Protein AF-K9VT33-F1 (afdb_monomer_lite)

Radius of gyration: 15.7 Å; chains: 1; bounding box: 42×28×37 Å

pLDDT: mean 79.38, std 15.89, range [35.44, 96.5]

Secondary structure (DSSP, 8-state):
-----TT-EEEEEEESS-TTSS-EEEEEEHHHHHHHHHHHHHHHHHTT----HHHHHHHHHHHHHHHHHHH-HHHHHHHHHHH--

Structure (mmCIF, N/CA/C/O backbone):
data_AF-K9VT33-F1
#
_entry.id   AF-K9VT33-F1
#
loop_
_atom_site.group_PDB
_atom_site.id
_atom_site.type_symbol
_atom_site.label_atom_id
_atom_site.label_alt_id
_atom_site.label_comp_id
_atom_site.label_asym_id
_atom_site.label_entity_id
_atom_site.label_seq_id
_atom_site.pdbx_PDB_ins_code
_atom_site.Cartn_x
_atom_site.Cartn_y
_atom_site.Cartn_z
_atom_site.occupancy
_atom_site.B_iso_or_equiv
_atom_site.auth_seq_id
_atom_site.auth_comp_id
_atom_site.auth_asym_id
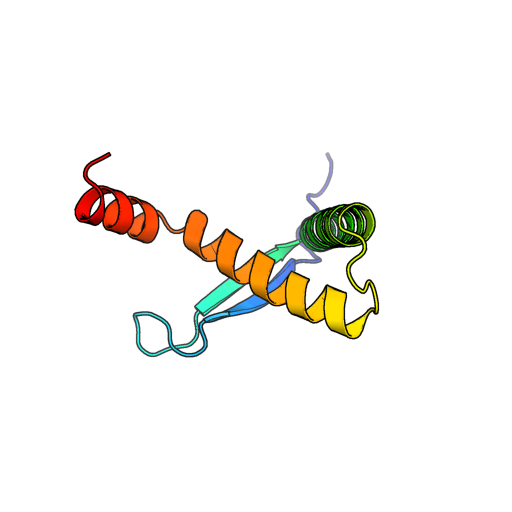_atom_site.auth_atom_id
_atom_site.pdbx_PDB_model_num
ATOM 1 N N . MET A 1 1 ? 23.403 18.883 12.568 1.00 35.44 1 MET A N 1
ATOM 2 C CA . MET A 1 1 ? 23.622 18.050 11.364 1.00 35.44 1 MET A CA 1
ATOM 3 C C . MET A 1 1 ? 22.806 16.775 11.540 1.00 35.44 1 MET A C 1
ATOM 5 O O . MET A 1 1 ? 23.262 15.857 12.209 1.00 35.44 1 MET A O 1
ATOM 9 N N . ALA A 1 2 ? 21.550 16.768 11.086 1.00 38.06 2 ALA A N 1
ATOM 10 C CA . ALA A 1 2 ? 20.682 15.599 11.217 1.00 38.06 2 ALA A CA 1
ATOM 11 C C . ALA A 1 2 ? 21.114 14.553 10.182 1.00 38.06 2 ALA A C 1
ATOM 13 O O . ALA A 1 2 ? 21.045 14.806 8.980 1.00 38.06 2 ALA A O 1
ATOM 14 N N . LYS A 1 3 ? 21.628 13.411 10.654 1.00 39.12 3 LYS A N 1
ATOM 15 C CA . LYS A 1 3 ? 21.841 12.223 9.824 1.00 39.12 3 LYS A CA 1
ATOM 16 C C . LYS A 1 3 ? 20.469 11.792 9.312 1.00 39.12 3 LYS A C 1
ATOM 18 O O . LYS A 1 3 ? 19.592 11.491 10.115 1.00 39.12 3 LYS A O 1
ATOM 23 N N . GLY A 1 4 ? 20.285 11.864 7.997 1.00 44.53 4 GLY A N 1
ATOM 24 C CA . GLY A 1 4 ? 19.051 11.471 7.334 1.00 44.53 4 GLY A CA 1
ATOM 25 C C . GLY A 1 4 ? 18.692 10.025 7.659 1.00 44.53 4 GLY A C 1
ATOM 26 O O . GLY A 1 4 ? 19.568 9.176 7.806 1.00 44.53 4 GLY A O 1
ATOM 27 N N . ASP A 1 5 ? 17.394 9.788 7.772 1.00 52.19 5 ASP A N 1
ATOM 28 C CA . ASP A 1 5 ? 16.725 8.551 8.17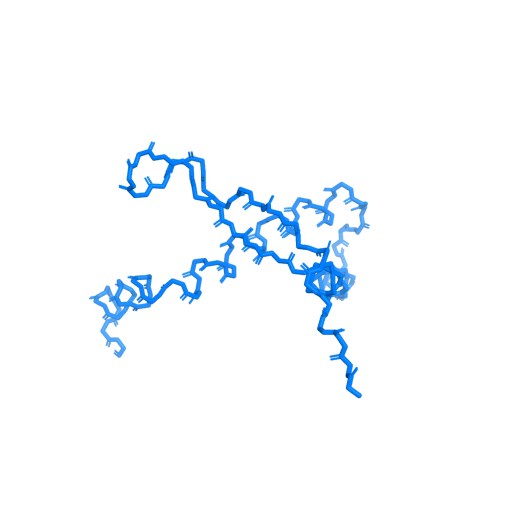3 1.00 52.19 5 ASP A CA 1
ATOM 29 C C . ASP A 1 5 ? 16.843 7.449 7.092 1.00 52.19 5 ASP A C 1
ATOM 31 O O . ASP A 1 5 ? 15.866 6.910 6.575 1.00 52.19 5 ASP A O 1
ATOM 35 N N . SER A 1 6 ? 18.070 7.157 6.652 1.00 51.84 6 SER A N 1
ATOM 36 C CA . SER A 1 6 ? 18.377 6.272 5.521 1.00 51.84 6 SER A CA 1
ATOM 37 C C . SER A 1 6 ? 18.259 4.781 5.845 1.00 51.84 6 SER A C 1
ATOM 39 O O . SER A 1 6 ? 18.550 3.955 4.984 1.00 51.84 6 SER A O 1
ATOM 41 N N . HIS A 1 7 ? 17.865 4.416 7.069 1.00 55.62 7 HIS A N 1
ATOM 42 C CA . HIS A 1 7 ? 18.017 3.051 7.580 1.00 55.62 7 HIS A CA 1
ATOM 43 C C . HIS A 1 7 ? 16.731 2.221 7.672 1.00 55.62 7 HIS A C 1
ATOM 45 O O . HIS A 1 7 ? 16.836 1.044 8.001 1.00 55.62 7 HIS A O 1
ATOM 51 N N . ASN A 1 8 ? 15.548 2.751 7.334 1.00 73.75 8 ASN A N 1
ATOM 52 C CA . ASN A 1 8 ? 14.306 1.965 7.410 1.00 73.75 8 ASN A CA 1
ATOM 53 C C . ASN A 1 8 ? 13.426 2.107 6.160 1.00 73.75 8 ASN A C 1
ATOM 55 O O . ASN A 1 8 ? 12.293 2.598 6.200 1.00 73.75 8 ASN A O 1
ATOM 59 N N . ARG A 1 9 ? 13.995 1.723 5.013 1.00 80.19 9 ARG A N 1
ATOM 60 C CA . ARG A 1 9 ? 13.252 1.574 3.760 1.00 80.19 9 ARG A CA 1
ATOM 61 C C . ARG A 1 9 ? 12.775 0.137 3.604 1.00 80.19 9 ARG A C 1
ATOM 63 O O . ARG A 1 9 ? 13.576 -0.792 3.634 1.00 80.19 9 ARG A O 1
ATOM 70 N N . VAL A 1 10 ? 11.477 -0.028 3.393 1.00 83.12 10 VAL A N 1
ATOM 71 C CA . VAL A 1 10 ? 10.837 -1.303 3.084 1.00 83.12 10 VAL A CA 1
ATOM 72 C C . VAL A 1 10 ? 10.718 -1.422 1.569 1.00 83.12 10 VAL A C 1
ATOM 74 O O . VAL A 1 10 ? 10.219 -0.519 0.891 1.00 83.12 10 VAL A O 1
ATOM 77 N N . ARG A 1 11 ? 11.196 -2.546 1.030 1.00 84.44 11 ARG A N 1
ATOM 78 C CA . ARG A 1 11 ? 11.096 -2.871 -0.393 1.00 84.44 11 ARG A CA 1
ATOM 79 C C . ARG A 1 11 ? 9.839 -3.697 -0.633 1.00 84.44 11 ARG A C 1
ATOM 81 O O . ARG A 1 11 ? 9.727 -4.815 -0.141 1.00 84.44 11 ARG A O 1
ATOM 88 N N . ILE A 1 12 ? 8.920 -3.155 -1.420 1.00 83.00 12 ILE A N 1
ATOM 89 C CA . ILE A 1 12 ? 7.615 -3.758 -1.692 1.00 83.00 12 ILE A CA 1
ATOM 90 C C . ILE A 1 12 ? 7.563 -4.157 -3.160 1.00 83.00 12 ILE A C 1
ATOM 92 O O . ILE A 1 12 ? 7.908 -3.366 -4.038 1.00 83.00 12 ILE A O 1
ATOM 96 N N . LYS A 1 13 ? 7.148 -5.396 -3.433 1.00 86.25 13 LYS A N 1
ATOM 97 C CA . LYS A 1 13 ? 6.872 -5.861 -4.795 1.00 86.25 13 LYS A CA 1
ATOM 98 C C . LYS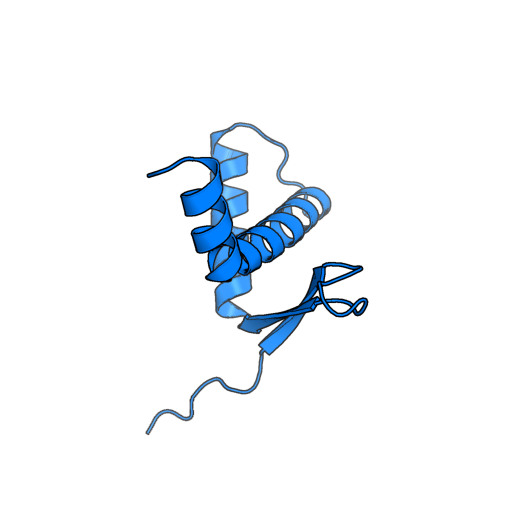 A 1 13 ? 5.561 -5.230 -5.261 1.00 86.25 13 LYS A C 1
ATOM 100 O O . LYS A 1 13 ? 4.532 -5.438 -4.629 1.00 86.25 13 LYS A O 1
ATOM 105 N N . VAL A 1 14 ? 5.617 -4.455 -6.336 1.00 83.44 14 VAL A N 1
ATOM 106 C CA . VAL A 1 14 ? 4.470 -3.700 -6.872 1.00 83.44 14 VAL A CA 1
ATOM 107 C C . VAL A 1 14 ? 3.909 -4.321 -8.148 1.00 83.44 14 VAL A C 1
ATOM 109 O O . VAL A 1 14 ? 2.728 -4.151 -8.431 1.00 83.44 14 VAL A O 1
ATOM 112 N N . VAL A 1 15 ? 4.725 -5.082 -8.887 1.00 78.94 15 VAL A N 1
ATOM 113 C CA . VAL A 1 15 ? 4.300 -5.843 -10.069 1.00 78.94 15 VAL A CA 1
ATOM 114 C C . VAL A 1 15 ? 4.972 -7.211 -10.049 1.00 78.94 15 VAL A C 1
ATOM 116 O O . VAL A 1 15 ? 6.188 -7.291 -9.885 1.00 78.94 15 VAL A O 1
ATOM 119 N N . ASP A 1 16 ? 4.201 -8.282 -10.236 1.00 77.81 16 ASP A N 1
ATOM 120 C CA . ASP A 1 16 ? 4.737 -9.650 -10.306 1.00 77.81 16 ASP A CA 1
ATOM 121 C C . ASP A 1 16 ? 5.535 -9.909 -11.587 1.00 77.81 16 ASP A C 1
ATOM 123 O O . ASP A 1 16 ? 6.593 -10.529 -11.543 1.00 77.81 16 ASP A O 1
ATOM 127 N N . VAL A 1 17 ? 5.051 -9.396 -12.718 1.00 76.69 17 VAL A N 1
ATOM 128 C CA . VAL A 1 17 ? 5.734 -9.452 -14.014 1.00 76.69 17 VAL A CA 1
ATOM 129 C C . VAL A 1 17 ? 5.774 -8.042 -14.587 1.00 76.69 17 VAL A C 1
ATOM 131 O O . VAL A 1 17 ? 4.815 -7.569 -15.193 1.00 76.69 17 VAL A O 1
ATOM 134 N N . GLY A 1 18 ? 6.875 -7.346 -14.324 1.00 72.50 18 GLY A N 1
ATOM 135 C CA . GLY A 1 18 ? 7.147 -6.014 -14.845 1.00 72.50 18 GLY A CA 1
ATOM 136 C C . GLY A 1 18 ? 7.564 -6.026 -16.313 1.00 72.50 18 GLY A C 1
ATOM 137 O O . GLY A 1 18 ? 7.617 -7.064 -16.977 1.00 72.50 18 GLY A O 1
ATOM 138 N N . ARG A 1 19 ? 7.911 -4.852 -16.841 1.00 69.75 19 ARG A N 1
ATOM 139 C CA . ARG A 1 19 ? 8.154 -4.668 -18.287 1.00 69.75 19 ARG A CA 1
ATOM 140 C C . ARG A 1 19 ? 9.362 -5.419 -18.826 1.00 69.75 19 ARG A C 1
ATOM 142 O O . ARG A 1 19 ? 9.414 -5.725 -20.012 1.00 69.75 19 ARG A O 1
ATOM 149 N N . SER A 1 20 ? 10.333 -5.704 -17.965 1.00 76.81 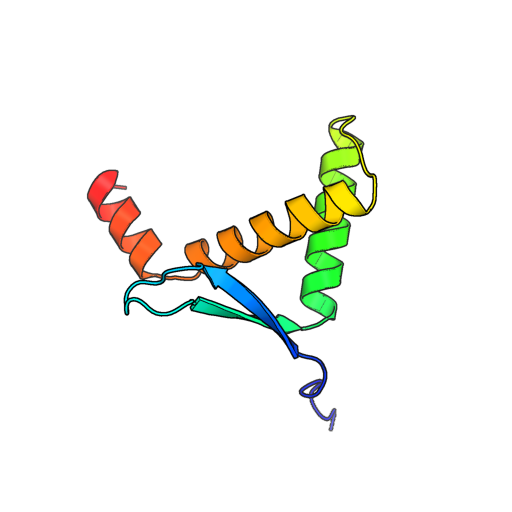20 SER A N 1
ATOM 150 C CA . SER A 1 20 ? 11.518 -6.496 -18.301 1.00 76.81 20 SER A CA 1
ATOM 151 C C . SER A 1 20 ? 11.279 -8.008 -18.207 1.00 76.81 20 SER A C 1
ATOM 153 O O . SER A 1 20 ? 12.229 -8.775 -18.336 1.00 76.81 20 SER A O 1
ATOM 155 N N . GLY A 1 21 ? 10.044 -8.441 -17.922 1.00 79.00 21 GLY A N 1
ATOM 156 C CA . GLY A 1 21 ? 9.723 -9.827 -17.577 1.00 79.00 21 GLY A CA 1
ATOM 157 C C . GLY A 1 21 ? 10.108 -10.208 -16.143 1.00 79.00 21 GLY A C 1
ATOM 158 O O . GLY A 1 21 ? 9.886 -11.346 -15.743 1.00 79.00 21 GLY A O 1
ATOM 159 N N . ASN A 1 22 ? 10.656 -9.269 -15.363 1.00 83.19 22 ASN A N 1
ATOM 160 C CA . ASN A 1 22 ? 11.010 -9.458 -13.957 1.00 83.19 22 ASN A CA 1
ATOM 161 C C . ASN A 1 22 ? 10.063 -8.671 -13.041 1.00 83.19 22 ASN A C 1
ATOM 163 O O . ASN A 1 22 ? 9.528 -7.649 -13.477 1.00 83.19 22 ASN A O 1
ATOM 167 N N . PRO A 1 23 ? 9.886 -9.080 -11.773 1.00 83.62 23 PRO A N 1
ATOM 168 C CA . PRO A 1 23 ? 9.079 -8.325 -10.825 1.00 83.62 23 PRO A CA 1
ATOM 169 C C . PRO A 1 23 ? 9.625 -6.910 -10.602 1.00 83.62 23 PRO A C 1
ATOM 171 O O . PRO A 1 23 ? 10.838 -6.703 -10.488 1.00 83.62 23 PRO A O 1
ATOM 174 N N . GLU A 1 24 ? 8.725 -5.938 -10.490 1.00 85.12 24 GLU A N 1
ATOM 175 C CA . GLU A 1 24 ? 9.068 -4.555 -10.157 1.00 85.12 24 GLU A CA 1
ATOM 176 C C . GLU A 1 24 ? 8.858 -4.300 -8.665 1.00 85.12 24 GLU A C 1
ATOM 178 O O . GLU A 1 24 ? 7.922 -4.806 -8.035 1.00 85.12 24 GLU A O 1
ATOM 183 N N . TYR A 1 25 ? 9.752 -3.494 -8.098 1.00 85.50 25 TYR A N 1
ATOM 184 C CA . TYR A 1 25 ? 9.764 -3.165 -6.681 1.00 85.50 25 TYR A CA 1
ATOM 185 C C . TYR A 1 25 ? 9.815 -1.656 -6.488 1.00 85.50 25 TYR A C 1
ATOM 187 O O . TYR A 1 25 ? 10.482 -0.947 -7.241 1.00 85.50 25 TYR A O 1
ATOM 195 N N . ALA A 1 26 ? 9.165 -1.193 -5.430 1.00 86.19 26 ALA A N 1
ATOM 196 C CA . ALA A 1 26 ? 9.232 0.178 -4.961 1.00 86.19 26 ALA A CA 1
ATOM 197 C C . ALA A 1 26 ? 9.806 0.215 -3.541 1.00 86.19 26 ALA A C 1
ATOM 199 O O . ALA A 1 26 ? 9.566 -0.684 -2.733 1.00 86.19 26 ALA A O 1
ATOM 200 N N . GLU A 1 27 ? 10.570 1.262 -3.246 1.00 89.12 27 GLU A N 1
ATOM 201 C CA . GLU A 1 27 ? 11.089 1.523 -1.907 1.00 89.12 27 GLU A CA 1
ATOM 202 C C . GLU A 1 27 ? 10.260 2.607 -1.232 1.00 89.12 27 GLU A C 1
ATOM 204 O O . GLU A 1 27 ? 10.074 3.694 -1.785 1.00 89.12 27 GLU A O 1
ATOM 209 N N . TYR A 1 28 ? 9.818 2.318 -0.015 1.00 86.44 28 TYR A N 1
ATOM 210 C CA . TYR A 1 28 ? 9.075 3.247 0.823 1.00 86.44 28 TYR A CA 1
ATOM 211 C C . TYR A 1 28 ? 9.743 3.359 2.184 1.00 86.44 28 TYR A C 1
ATOM 213 O O . TYR A 1 28 ? 10.249 2.372 2.713 1.00 86.44 28 TYR A O 1
ATOM 221 N N . THR A 1 29 ? 9.762 4.551 2.770 1.00 89.81 29 THR A N 1
ATOM 222 C CA . THR A 1 29 ? 10.135 4.684 4.184 1.00 89.81 29 THR A CA 1
ATOM 223 C C . THR A 1 29 ? 8.990 4.193 5.066 1.00 89.81 29 THR A C 1
ATOM 225 O O . THR A 1 29 ? 7.826 4.269 4.667 1.00 89.81 29 THR A O 1
ATOM 228 N N . GLN A 1 30 ? 9.294 3.749 6.288 1.00 88.00 30 GLN A N 1
ATOM 229 C CA . GLN A 1 30 ? 8.245 3.399 7.256 1.00 88.00 30 GLN A CA 1
ATOM 230 C C . GLN A 1 30 ? 7.246 4.551 7.444 1.00 88.00 30 GLN A C 1
ATOM 232 O O . GLN A 1 30 ? 6.043 4.329 7.430 1.00 88.00 30 GLN A O 1
ATOM 237 N N . ALA A 1 31 ? 7.734 5.793 7.526 1.00 89.62 31 ALA A N 1
ATOM 238 C CA . ALA A 1 31 ? 6.881 6.973 7.660 1.00 89.62 31 ALA A CA 1
ATOM 239 C C . ALA A 1 31 ? 5.878 7.123 6.500 1.00 89.62 31 ALA A C 1
ATOM 241 O O . ALA A 1 31 ? 4.717 7.437 6.740 1.00 89.62 31 ALA A O 1
ATOM 242 N N . GLN A 1 32 ? 6.298 6.850 5.258 1.00 89.00 32 GLN A N 1
ATOM 243 C CA . GLN A 1 32 ? 5.389 6.861 4.107 1.00 89.00 32 GLN A CA 1
ATOM 244 C C . GLN A 1 32 ? 4.328 5.765 4.225 1.00 89.00 32 GLN A C 1
ATOM 246 O O . GLN A 1 32 ? 3.161 6.010 3.941 1.00 89.00 32 GLN A O 1
ATOM 251 N N . ILE A 1 33 ? 4.718 4.562 4.651 1.00 90.75 33 ILE A N 1
ATOM 252 C CA . ILE A 1 33 ? 3.788 3.438 4.819 1.00 90.75 33 ILE A CA 1
ATOM 253 C C . ILE A 1 33 ? 2.734 3.765 5.884 1.00 90.75 33 ILE A C 1
ATOM 255 O O . ILE A 1 33 ? 1.545 3.572 5.632 1.00 90.75 33 ILE A O 1
ATOM 259 N N . GLU A 1 34 ? 3.145 4.321 7.025 1.00 91.75 34 GLU A N 1
ATOM 260 C CA . GLU A 1 34 ? 2.225 4.752 8.087 1.00 91.75 34 GLU A CA 1
ATOM 261 C C . GLU A 1 34 ? 1.272 5.861 7.614 1.00 91.75 34 GLU A C 1
ATOM 263 O O . GLU A 1 34 ? 0.080 5.837 7.924 1.00 91.75 34 GLU A O 1
ATOM 268 N N . GLU A 1 35 ? 1.761 6.810 6.810 1.00 91.94 35 GLU A N 1
ATOM 269 C CA . GLU A 1 35 ? 0.931 7.863 6.217 1.00 91.94 35 GLU A CA 1
ATOM 270 C C . GLU A 1 35 ? -0.137 7.285 5.270 1.00 91.94 35 GLU A C 1
ATOM 272 O O . GLU A 1 35 ? -1.321 7.638 5.366 1.00 91.94 35 GLU A O 1
ATOM 277 N N . PHE A 1 36 ? 0.248 6.349 4.393 1.00 91.81 36 PHE A N 1
ATOM 278 C CA . PHE A 1 36 ? -0.697 5.640 3.527 1.00 91.81 36 PHE A CA 1
ATOM 279 C C . PHE A 1 36 ? -1.718 4.852 4.346 1.00 91.81 36 PHE A C 1
ATOM 281 O O . PHE A 1 36 ? -2.918 4.970 4.092 1.00 91.81 36 PHE A O 1
ATOM 288 N N . ARG A 1 37 ? -1.271 4.094 5.352 1.00 94.50 37 ARG A N 1
ATOM 289 C CA . ARG A 1 37 ? -2.148 3.303 6.223 1.00 94.50 37 ARG A CA 1
ATOM 290 C C . ARG A 1 37 ? -3.166 4.189 6.939 1.00 94.50 37 ARG A C 1
ATOM 292 O O . ARG A 1 37 ? -4.361 3.907 6.884 1.00 94.50 37 ARG A O 1
ATOM 299 N N . SER A 1 38 ? -2.715 5.288 7.543 1.00 95.00 38 SER A N 1
ATOM 300 C CA . SER A 1 38 ? -3.580 6.258 8.226 1.00 95.00 38 SER A CA 1
ATOM 301 C C . SER A 1 38 ? -4.637 6.851 7.285 1.00 95.00 38 SER A C 1
ATOM 303 O O . SER A 1 38 ? -5.828 6.916 7.617 1.00 95.00 38 SER A O 1
ATOM 305 N N . THR A 1 39 ? -4.229 7.205 6.063 1.00 94.81 39 THR A N 1
ATOM 306 C CA . THR A 1 39 ? -5.135 7.711 5.023 1.00 94.81 39 THR A CA 1
ATOM 307 C C . THR A 1 39 ? -6.179 6.664 4.635 1.00 94.81 39 THR A C 1
ATOM 309 O O . THR A 1 39 ? -7.369 6.976 4.580 1.00 94.81 39 THR A O 1
ATOM 312 N N . ILE A 1 40 ? -5.762 5.416 4.413 1.00 94.19 40 ILE A N 1
ATOM 313 C CA . ILE A 1 40 ? -6.648 4.307 4.045 1.00 94.19 40 ILE A CA 1
ATOM 314 C C . ILE A 1 40 ? -7.676 4.053 5.143 1.00 94.19 40 ILE A C 1
ATOM 316 O O . ILE A 1 40 ? -8.870 4.066 4.857 1.00 94.19 40 ILE A O 1
ATOM 320 N N . VAL A 1 41 ? -7.243 3.905 6.397 1.00 95.50 41 VAL A N 1
ATOM 321 C CA . VAL A 1 41 ? -8.152 3.700 7.537 1.00 95.50 41 VAL A CA 1
ATOM 322 C C . VAL A 1 41 ? -9.162 4.843 7.631 1.00 95.50 41 VAL A C 1
ATOM 324 O O . VAL A 1 41 ? -10.360 4.597 7.778 1.00 95.50 41 VAL A O 1
ATOM 327 N N . THR A 1 42 ? -8.711 6.090 7.470 1.00 96.25 42 THR A N 1
ATOM 328 C CA . THR A 1 42 ? -9.590 7.267 7.490 1.00 96.25 42 THR A CA 1
ATOM 329 C C . THR A 1 42 ? -10.637 7.214 6.376 1.00 96.25 42 THR A C 1
ATOM 331 O O . THR A 1 42 ? -11.818 7.466 6.624 1.00 96.25 42 THR A O 1
ATOM 334 N N . VAL A 1 43 ? -10.232 6.882 5.148 1.00 94.62 43 VAL A N 1
ATOM 335 C CA . VAL A 1 43 ? -11.136 6.792 3.993 1.00 94.62 43 VAL A CA 1
ATOM 336 C C . VAL A 1 43 ? -12.127 5.643 4.162 1.00 94.62 43 VAL A C 1
ATOM 338 O O . VAL A 1 43 ? -13.323 5.856 3.970 1.00 94.62 43 VAL A O 1
ATOM 341 N N . LEU A 1 44 ? -11.668 4.457 4.562 1.00 94.44 44 LEU A N 1
ATOM 342 C CA . LEU A 1 44 ? -12.532 3.296 4.782 1.00 94.44 44 LEU A CA 1
ATOM 343 C C . LEU A 1 44 ? -13.567 3.574 5.876 1.00 94.44 44 LEU A C 1
ATOM 345 O O . LEU A 1 44 ? -14.759 3.374 5.649 1.00 94.44 44 LEU A O 1
ATOM 349 N N . THR A 1 45 ? -13.134 4.144 7.006 1.00 95.31 45 THR A N 1
ATOM 350 C CA . THR A 1 45 ? -14.020 4.515 8.123 1.00 95.31 45 THR A CA 1
ATOM 351 C C . THR A 1 45 ? -15.096 5.503 7.679 1.00 95.31 45 THR A C 1
ATOM 353 O O . THR A 1 45 ? -16.277 5.310 7.961 1.00 95.31 45 THR A O 1
ATOM 356 N N . ARG A 1 46 ? -14.715 6.554 6.936 1.00 96.50 46 ARG A N 1
ATOM 357 C CA . ARG A 1 46 ? -15.665 7.559 6.425 1.00 96.50 46 ARG A CA 1
ATOM 358 C C . ARG A 1 46 ? -16.705 6.970 5.473 1.00 96.50 46 ARG A C 1
ATOM 360 O O . ARG A 1 46 ? -17.808 7.497 5.399 1.00 96.50 46 ARG A O 1
ATOM 367 N N . ASN A 1 47 ? -16.355 5.904 4.757 1.00 95.19 47 ASN A N 1
ATOM 368 C CA . ASN A 1 47 ? -17.243 5.219 3.819 1.00 95.19 47 ASN A CA 1
ATOM 369 C C . ASN A 1 47 ? -17.959 4.010 4.443 1.00 95.19 47 ASN A C 1
ATOM 371 O O . ASN A 1 47 ? -18.559 3.229 3.711 1.00 95.19 47 ASN A O 1
ATOM 375 N N . LEU A 1 48 ? -17.899 3.845 5.774 1.00 94.50 48 LEU A N 1
ATOM 376 C CA . LEU A 1 48 ? -18.498 2.717 6.500 1.00 94.50 48 LEU A CA 1
ATOM 377 C C . LEU A 1 48 ? -18.042 1.347 5.957 1.00 94.50 48 LEU A C 1
ATOM 379 O O . LEU A 1 48 ? -18.786 0.368 5.996 1.00 94.50 48 LEU A O 1
ATOM 383 N N . MET A 1 49 ? -16.817 1.285 5.430 1.00 94.88 49 MET A N 1
ATOM 384 C CA . MET A 1 49 ? -16.204 0.052 4.946 1.00 94.88 49 MET A CA 1
ATOM 385 C C . MET A 1 49 ? -15.481 -0.683 6.083 1.00 94.88 49 MET A C 1
ATOM 387 O O . MET A 1 49 ? -15.088 -0.049 7.065 1.00 94.88 49 MET A O 1
ATOM 391 N N . PRO A 1 50 ? -15.259 -2.006 5.959 1.00 91.81 50 PRO A N 1
ATOM 392 C CA . PRO A 1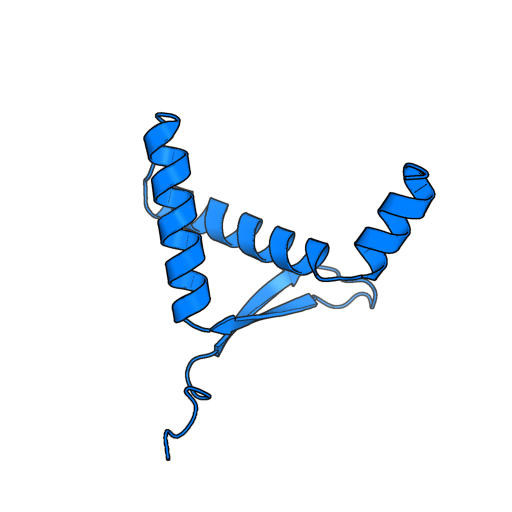 50 ? -14.465 -2.758 6.924 1.00 91.81 50 PRO A CA 1
ATOM 393 C C . PRO A 1 50 ? -13.073 -2.152 7.124 1.00 91.81 50 PRO A C 1
ATOM 395 O O . PRO A 1 50 ? -12.416 -1.748 6.167 1.00 91.81 50 PRO A O 1
ATOM 398 N N . THR A 1 51 ? -12.610 -2.132 8.372 1.00 93.88 51 THR A N 1
ATOM 399 C CA . THR A 1 51 ? -11.273 -1.656 8.762 1.00 93.88 51 THR A CA 1
ATOM 400 C C . THR A 1 51 ? -10.493 -2.730 9.521 1.00 93.88 51 THR A C 1
ATOM 402 O O . THR A 1 51 ? -9.695 -2.405 10.396 1.00 93.88 51 THR A O 1
ATOM 405 N N . SER A 1 52 ? -10.755 -4.014 9.248 1.00 95.38 52 SER A N 1
ATOM 406 C CA . SER A 1 52 ? -9.933 -5.101 9.789 1.00 95.38 52 SER A CA 1
ATOM 407 C C . SER A 1 52 ? -8.504 -4.990 9.262 1.00 95.38 52 SER A C 1
ATOM 409 O O . SER A 1 52 ? -8.305 -4.570 8.120 1.00 95.38 52 SER A O 1
ATOM 411 N N . ASP A 1 53 ? -7.518 -5.385 10.071 1.00 91.88 53 ASP A N 1
ATOM 412 C CA . ASP A 1 53 ? -6.104 -5.257 9.701 1.00 91.88 53 ASP A CA 1
ATOM 413 C C . ASP A 1 53 ? -5.796 -5.945 8.365 1.00 91.88 53 ASP A C 1
ATOM 415 O O . ASP A 1 53 ? -5.229 -5.312 7.483 1.00 91.88 53 ASP A O 1
ATOM 419 N N . ASP A 1 54 ? -6.279 -7.171 8.144 1.00 93.19 54 ASP A N 1
ATOM 420 C CA . ASP A 1 54 ? -6.079 -7.894 6.877 1.00 93.19 54 ASP A CA 1
ATOM 421 C C . ASP A 1 54 ? -6.621 -7.129 5.657 1.00 93.19 54 ASP A C 1
ATOM 423 O O . ASP A 1 54 ? -6.015 -7.114 4.578 1.00 93.19 54 ASP A O 1
ATOM 427 N N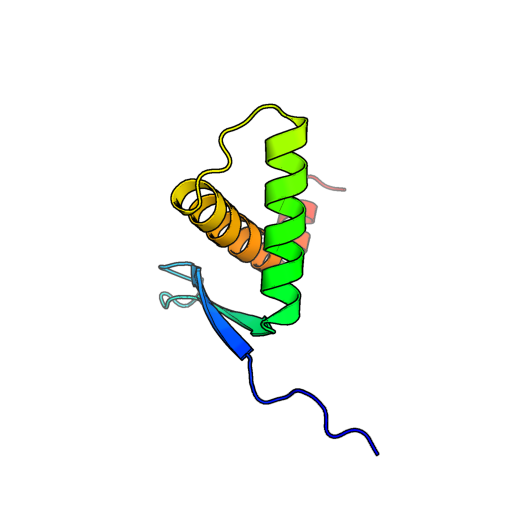 . PHE A 1 55 ? -7.772 -6.469 5.816 1.00 92.06 55 PHE A N 1
ATOM 428 C CA . PHE A 1 55 ? -8.370 -5.683 4.744 1.00 92.06 55 PHE A CA 1
ATOM 429 C C . PHE A 1 55 ? -7.581 -4.394 4.507 1.00 92.06 55 PHE A C 1
ATOM 431 O O . PHE A 1 55 ? -7.283 -4.059 3.360 1.00 92.06 55 PHE A O 1
ATOM 438 N N . VAL A 1 56 ? -7.181 -3.701 5.576 1.00 93.62 56 VAL A N 1
ATOM 439 C CA . VAL A 1 56 ? -6.344 -2.496 5.499 1.00 93.62 56 VAL A CA 1
ATOM 440 C C . VAL A 1 56 ? -5.002 -2.807 4.836 1.00 93.62 56 VAL A C 1
ATOM 442 O O . VAL A 1 56 ? -4.604 -2.064 3.944 1.00 93.62 56 VAL A O 1
ATOM 445 N N . GLU A 1 57 ? -4.342 -3.910 5.193 1.00 91.69 57 GLU A N 1
ATOM 446 C CA . GLU A 1 57 ? -3.076 -4.346 4.588 1.00 91.69 57 GLU A CA 1
ATOM 447 C C . GLU A 1 57 ? -3.240 -4.689 3.098 1.00 91.69 57 GLU A C 1
ATOM 449 O O . GLU A 1 57 ? -2.411 -4.309 2.267 1.00 91.69 57 GLU A O 1
ATOM 454 N N . THR A 1 58 ? -4.356 -5.319 2.719 1.00 90.94 58 THR A N 1
ATOM 455 C CA . THR A 1 58 ? -4.677 -5.584 1.305 1.00 90.94 58 THR A CA 1
ATOM 456 C C . THR A 1 58 ? -4.839 -4.279 0.515 1.00 90.94 58 THR A C 1
ATOM 458 O O . THR A 1 58 ? -4.243 -4.104 -0.554 1.00 90.94 58 THR A O 1
ATOM 461 N N . VAL A 1 59 ? -5.617 -3.329 1.045 1.00 91.69 59 VAL A N 1
ATOM 462 C CA . VAL A 1 59 ? -5.837 -2.016 0.415 1.00 91.69 59 VAL A CA 1
ATOM 463 C C . VAL A 1 59 ? -4.545 -1.192 0.391 1.00 91.69 59 VAL A C 1
ATOM 465 O O . VAL A 1 59 ? -4.292 -0.473 -0.579 1.00 91.69 59 VAL A O 1
ATOM 468 N N . LEU A 1 60 ? -3.698 -1.319 1.414 1.00 91.69 60 LEU A N 1
ATOM 469 C CA . LEU A 1 60 ? -2.384 -0.685 1.496 1.00 91.69 60 LEU A CA 1
ATOM 470 C C . LEU A 1 60 ? -1.456 -1.183 0.391 1.00 91.69 60 LEU A C 1
ATOM 472 O O . LEU A 1 60 ? -0.912 -0.361 -0.349 1.00 91.69 60 LEU A O 1
ATOM 476 N N . GLY A 1 61 ? -1.350 -2.500 0.201 1.00 88.81 61 GLY A N 1
ATOM 477 C CA . GLY A 1 61 ? -0.574 -3.089 -0.892 1.00 88.81 61 GLY A CA 1
ATOM 478 C C . GLY A 1 61 ? -1.008 -2.569 -2.267 1.00 88.81 61 GLY A C 1
ATOM 479 O O . GLY A 1 61 ? -0.179 -2.094 -3.049 1.00 88.81 61 GLY A O 1
ATOM 480 N N . ALA A 1 62 ? -2.318 -2.562 -2.535 1.00 87.50 62 ALA A N 1
ATOM 481 C CA . ALA A 1 62 ? -2.871 -2.045 -3.788 1.00 87.50 62 ALA A CA 1
ATOM 482 C C . ALA A 1 62 ? -2.620 -0.534 -3.970 1.00 87.50 62 ALA A C 1
ATOM 484 O O . ALA A 1 62 ? -2.295 -0.074 -5.068 1.00 87.50 62 ALA A O 1
ATOM 485 N N . SER A 1 63 ? -2.725 0.245 -2.891 1.00 88.75 63 SER A N 1
ATOM 486 C CA . SER A 1 63 ? -2.494 1.695 -2.907 1.00 88.75 63 SER A CA 1
ATOM 487 C C . SER A 1 63 ? -1.035 2.041 -3.206 1.00 88.75 63 SER A C 1
ATOM 489 O O . SER A 1 63 ? -0.767 2.938 -4.007 1.00 88.75 63 SER A O 1
ATOM 491 N N . LEU A 1 64 ? -0.088 1.306 -2.618 1.00 88.69 64 LEU A N 1
ATOM 492 C CA . LEU A 1 64 ? 1.348 1.483 -2.846 1.00 88.69 64 LEU A CA 1
ATOM 493 C C . LEU A 1 64 ? 1.758 1.086 -4.271 1.00 88.69 64 LEU A C 1
ATOM 495 O O . LEU A 1 64 ? 2.572 1.780 -4.886 1.00 88.69 64 LEU A O 1
ATOM 499 N N . ALA A 1 65 ? 1.168 0.027 -4.832 1.00 83.56 65 ALA A N 1
ATOM 500 C CA . ALA A 1 65 ? 1.364 -0.333 -6.238 1.00 83.56 65 ALA A CA 1
ATOM 501 C C . ALA A 1 65 ? 0.798 0.739 -7.190 1.00 83.56 65 ALA A C 1
ATOM 503 O O . ALA A 1 65 ? 1.478 1.184 -8.115 1.00 83.56 65 ALA A O 1
ATOM 504 N N . CYS A 1 66 ? -0.409 1.244 -6.916 1.00 82.81 66 CYS A N 1
ATOM 505 C CA . CYS A 1 66 ? -1.020 2.323 -7.696 1.00 82.81 66 CYS A CA 1
ATOM 506 C C . CYS A 1 66 ? -0.200 3.622 -7.634 1.00 82.81 66 CYS A C 1
ATOM 508 O O . CYS A 1 66 ? 0.024 4.283 -8.651 1.00 82.81 66 CYS A O 1
ATOM 510 N N . HIS A 1 67 ? 0.294 3.982 -6.449 1.00 85.31 67 HIS A N 1
ATOM 511 C CA . HIS A 1 67 ? 1.158 5.142 -6.270 1.00 85.31 67 HIS A CA 1
ATOM 512 C C . HIS A 1 67 ? 2.482 5.003 -7.043 1.00 85.31 67 HIS A C 1
ATOM 514 O O . HIS A 1 67 ? 2.921 5.978 -7.658 1.00 85.31 67 HIS A O 1
ATOM 520 N N . TYR A 1 68 ? 3.080 3.806 -7.077 1.00 83.06 68 TYR A N 1
ATOM 521 C CA . TYR A 1 68 ? 4.240 3.520 -7.927 1.00 83.06 68 TYR A CA 1
ATOM 522 C C . TYR A 1 68 ? 3.928 3.777 -9.408 1.00 83.06 68 TYR A C 1
ATOM 524 O O . TYR A 1 68 ? 4.630 4.561 -10.047 1.00 83.06 68 TYR A O 1
ATOM 532 N N . TRP A 1 69 ? 2.836 3.216 -9.936 1.00 76.06 69 TRP A N 1
ATOM 533 C CA . TRP A 1 69 ? 2.467 3.409 -11.344 1.00 76.06 69 TRP A CA 1
ATOM 534 C C . TRP A 1 69 ? 2.139 4.857 -11.702 1.00 76.06 69 TRP A C 1
ATOM 536 O O . TRP A 1 69 ? 2.473 5.300 -12.794 1.00 76.06 69 TRP A O 1
ATOM 546 N N . ARG A 1 70 ? 1.532 5.632 -10.796 1.00 74.50 70 ARG A N 1
ATOM 547 C CA . ARG A 1 70 ? 1.298 7.067 -11.037 1.00 74.50 70 ARG A CA 1
ATOM 548 C C . ARG A 1 70 ? 2.589 7.878 -11.099 1.00 74.50 70 ARG A C 1
ATOM 550 O O . ARG A 1 70 ? 2.632 8.885 -11.799 1.00 74.50 70 ARG A O 1
ATOM 557 N N . LYS A 1 71 ? 3.617 7.470 -10.352 1.00 75.69 71 LYS A N 1
ATOM 558 C CA . LYS A 1 71 ? 4.945 8.098 -10.398 1.00 75.69 71 LYS A CA 1
ATOM 559 C C . LYS A 1 71 ? 5.764 7.655 -11.603 1.00 75.69 71 LYS A C 1
ATOM 561 O O . LYS A 1 71 ? 6.670 8.379 -12.010 1.00 75.69 71 LYS A O 1
ATOM 566 N N . ASP A 1 72 ? 5.445 6.504 -12.183 1.00 70.44 72 ASP A N 1
ATOM 567 C CA . ASP A 1 72 ? 6.030 6.079 -13.441 1.00 70.44 72 ASP A CA 1
ATOM 568 C C . ASP A 1 72 ? 5.515 6.973 -14.587 1.00 70.44 72 ASP A C 1
ATOM 570 O O . ASP A 1 72 ? 4.406 6.818 -15.103 1.00 70.44 72 ASP A O 1
ATOM 574 N N . LEU A 1 73 ? 6.353 7.933 -14.999 1.00 58.03 73 LEU A N 1
ATOM 575 C CA . LEU A 1 73 ? 6.099 8.888 -16.088 1.00 58.03 73 LEU A CA 1
ATOM 576 C C . LEU A 1 73 ? 5.628 8.216 -17.379 1.00 58.03 73 LEU A C 1
ATOM 578 O O . LEU A 1 73 ? 4.906 8.817 -18.171 1.00 58.03 73 LEU A O 1
ATOM 582 N N . SER A 1 74 ? 6.008 6.964 -17.604 1.00 59.84 74 SER A N 1
ATOM 583 C CA . SER A 1 74 ? 5.586 6.231 -18.791 1.00 59.84 74 SER A CA 1
ATOM 584 C C . SER A 1 74 ? 4.108 5.811 -18.759 1.00 59.84 74 SER A C 1
ATOM 586 O O . SER A 1 74 ? 3.505 5.697 -19.824 1.00 59.84 74 SER A O 1
ATOM 588 N N . PHE A 1 75 ? 3.486 5.685 -17.579 1.00 55.53 75 PHE A N 1
ATOM 589 C CA . PHE A 1 75 ? 2.032 5.542 -17.447 1.00 55.53 75 PHE A CA 1
ATOM 590 C C . PHE A 1 75 ? 1.314 6.864 -17.741 1.00 55.53 75 PHE A C 1
ATOM 592 O O . PHE A 1 75 ? 0.316 6.873 -18.455 1.00 55.53 75 PHE A O 1
ATOM 599 N N . VAL A 1 76 ? 1.858 7.996 -17.280 1.00 57.50 76 VAL A N 1
ATOM 600 C CA . VAL A 1 76 ? 1.331 9.336 -17.605 1.00 57.50 76 VAL A CA 1
ATOM 601 C C . VAL A 1 76 ? 1.400 9.599 -19.112 1.00 57.50 76 VAL A C 1
ATOM 603 O O . VAL A 1 76 ? 0.429 10.060 -19.706 1.00 57.50 76 VAL A O 1
ATOM 606 N N . VAL A 1 77 ? 2.509 9.238 -19.765 1.00 59.62 77 VAL A N 1
ATOM 607 C CA . VAL A 1 77 ? 2.653 9.337 -21.227 1.00 59.62 77 VAL A CA 1
ATOM 608 C C . VAL A 1 77 ? 1.686 8.396 -21.956 1.00 59.62 77 VAL A C 1
ATOM 610 O O . VAL A 1 77 ? 1.127 8.780 -22.985 1.00 59.62 77 VAL A O 1
ATOM 613 N N . LEU A 1 78 ? 1.454 7.185 -21.438 1.00 56.81 78 LEU A N 1
ATOM 614 C CA . LEU A 1 78 ? 0.479 6.246 -21.998 1.00 56.81 78 LEU A CA 1
ATOM 615 C C . LEU A 1 78 ? -0.957 6.780 -21.869 1.00 56.81 78 LEU A C 1
ATOM 617 O O . LEU A 1 78 ? -1.703 6.734 -22.844 1.00 56.81 78 LEU A O 1
ATOM 621 N N . LEU A 1 79 ? -1.326 7.343 -20.714 1.00 57.56 79 LEU A N 1
ATOM 622 C CA . LEU A 1 79 ? -2.620 7.997 -20.506 1.00 57.56 79 LEU A CA 1
ATOM 623 C C . LEU A 1 79 ? -2.787 9.215 -21.420 1.00 57.56 79 LEU A C 1
ATOM 625 O O . LEU A 1 79 ? -3.818 9.331 -22.072 1.00 57.56 79 LEU A O 1
ATOM 629 N N . ASN A 1 80 ? -1.766 10.065 -21.558 1.00 57.88 80 ASN A N 1
ATOM 630 C CA . ASN A 1 80 ? -1.804 11.190 -22.499 1.00 57.88 80 ASN A CA 1
ATOM 631 C C . ASN A 1 80 ? -1.975 10.720 -23.950 1.00 57.88 80 ASN A C 1
ATOM 633 O O . ASN A 1 80 ? -2.720 11.329 -24.714 1.00 57.88 80 ASN A O 1
ATOM 637 N N . LYS A 1 81 ? -1.348 9.602 -24.342 1.00 60.75 81 LYS A N 1
ATOM 638 C CA . LYS A 1 81 ? -1.554 9.010 -25.673 1.00 60.75 81 LYS A CA 1
ATOM 639 C C . LYS A 1 81 ? -2.954 8.425 -25.863 1.00 60.75 81 LYS A C 1
ATOM 641 O O . LYS A 1 81 ? -3.508 8.568 -26.949 1.00 60.75 81 LYS A O 1
ATOM 646 N N . LEU A 1 82 ? -3.502 7.753 -24.850 1.00 63.56 82 LEU A N 1
ATOM 647 C CA . LEU A 1 82 ? -4.806 7.084 -24.930 1.00 63.56 82 LEU A CA 1
ATOM 648 C C . LEU A 1 82 ? -5.981 8.062 -24.830 1.00 63.56 82 LEU A C 1
ATOM 650 O O . LEU A 1 82 ? -6.989 7.861 -25.502 1.00 63.56 82 LEU A O 1
ATOM 654 N N . TYR A 1 83 ? -5.848 9.119 -24.028 1.00 68.50 83 TYR A N 1
ATOM 655 C CA . TYR A 1 83 ? -6.942 10.039 -23.715 1.00 68.50 83 TYR A CA 1
ATOM 656 C C . TYR A 1 83 ? -6.790 11.439 -24.329 1.00 68.50 83 TYR A C 1
ATOM 658 O O . TYR A 1 83 ? -7.736 12.213 -24.228 1.00 68.50 83 TYR A O 1
ATOM 666 N N . LYS A 1 84 ? -5.664 11.760 -24.995 1.00 53.97 84 LYS A N 1
ATOM 667 C CA . LYS A 1 84 ? -5.380 13.087 -25.592 1.00 53.97 84 LYS A CA 1
ATOM 668 C C . LYS A 1 84 ? -5.782 14.254 -24.668 1.00 53.97 84 LYS A C 1
ATOM 670 O O . LYS A 1 84 ? -6.528 15.139 -25.083 1.00 53.97 84 LYS A O 1
ATOM 675 N N . ILE A 1 85 ? -5.326 14.216 -23.418 1.00 54.56 85 ILE A N 1
ATOM 676 C CA . ILE A 1 85 ? -5.407 15.364 -22.500 1.00 54.56 85 ILE A CA 1
ATOM 677 C C . ILE A 1 85 ? -4.275 16.335 -22.838 1.00 54.56 85 ILE A C 1
ATOM 679 O O . ILE A 1 85 ? -3.172 15.839 -23.172 1.00 54.56 85 ILE A O 1
#

Sequence (85 aa):
MAKGDSHNRVRIKVVDVGRSGNPEYAEYTQAQIEEFRSTIVTVLTRNLMPTSDDFVETVLGASLACHYWRKDLSFVVLLNKLYKI

Foldseek 3Di:
DDDDPPPAWDKAFLAPQDPVRHTDIDIDGPVRLVVLLVVQLVVCVVVVHDDPPVVSVVVSSNVVSVVVLVPPVVNVVVCCVVPVD

Organism: NCBI:txid179408